Protein AF-A0A536JLL3-F1 (afdb_monomer_lite)

Sequence (36 aa):
MTAKLLVVDDEPRTAELTAELLRRAGYSVDVASSGT

Radius of gyration: 9.72 Å; chains: 1; bounding box: 23×16×26 Å

Structure (mmCIF, N/CA/C/O backbone):
data_AF-A0A536JLL3-F1
#
_entry.id   AF-A0A536JLL3-F1
#
loop_
_atom_site.group_PDB
_atom_site.id
_atom_site.type_symbol
_atom_site.label_atom_id
_atom_site.label_alt_id
_atom_site.label_comp_id
_atom_site.label_asym_id
_atom_site.label_entity_id
_atom_site.label_seq_id
_atom_site.pdbx_PDB_ins_code
_atom_site.Cartn_x
_atom_site.Cartn_y
_atom_site.Cartn_z
_atom_site.occupancy
_atom_site.B_iso_or_equiv
_atom_site.auth_seq_id
_atom_site.auth_comp_id
_atom_site.auth_asym_id
_atom_site.auth_atom_id
_atom_site.pdbx_PDB_model_num
ATOM 1 N N . MET A 1 1 ? -13.920 2.115 12.316 1.00 60.81 1 MET A N 1
ATOM 2 C CA . MET A 1 1 ? -13.673 2.797 11.028 1.00 60.81 1 MET A CA 1
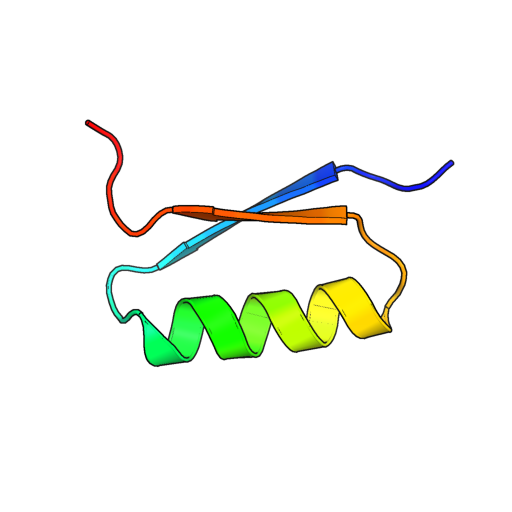ATOM 3 C C . MET A 1 1 ? -12.371 2.261 10.470 1.00 60.81 1 MET A C 1
ATOM 5 O O . MET A 1 1 ? -11.392 2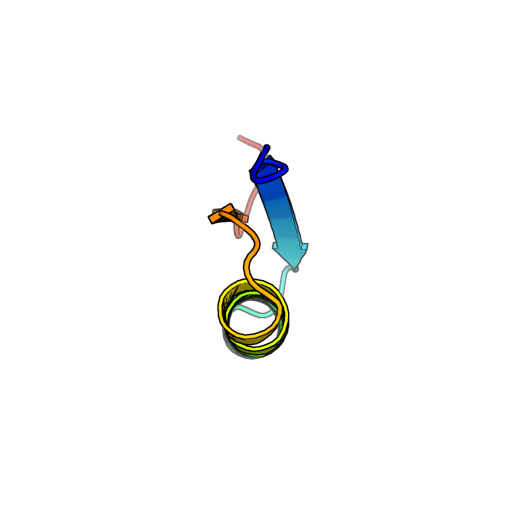.274 11.200 1.00 60.81 1 MET A O 1
ATOM 9 N N . THR A 1 2 ? -12.356 1.771 9.235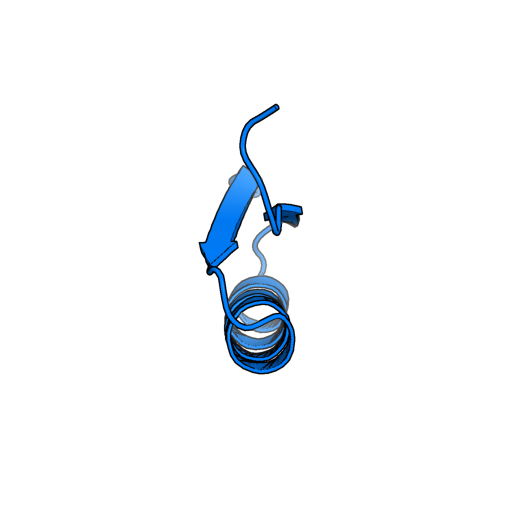 1.00 77.69 2 THR A N 1
ATOM 10 C CA . THR A 1 2 ? -11.122 1.446 8.507 1.00 77.69 2 THR A CA 1
ATOM 11 C C . THR A 1 2 ? -10.764 2.641 7.629 1.00 77.69 2 THR A C 1
ATOM 13 O O . THR A 1 2 ? -11.590 3.102 6.843 1.00 77.69 2 THR A O 1
ATOM 16 N N . ALA A 1 3 ? -9.569 3.207 7.808 1.00 91.81 3 ALA A N 1
ATOM 17 C CA . ALA A 1 3 ? -9.102 4.289 6.945 1.00 91.81 3 ALA A CA 1
ATOM 18 C C . ALA A 1 3 ? -8.700 3.721 5.575 1.00 91.81 3 ALA A C 1
ATOM 20 O O . ALA A 1 3 ? -8.154 2.615 5.495 1.00 91.81 3 ALA A O 1
ATOM 21 N N . LYS A 1 4 ? -8.990 4.476 4.510 1.00 96.50 4 LYS A N 1
ATOM 22 C CA . LYS A 1 4 ? -8.605 4.134 3.138 1.00 96.50 4 LYS A CA 1
ATOM 23 C C . LYS A 1 4 ? -7.315 4.869 2.770 1.00 96.50 4 LYS A C 1
ATOM 25 O O . LYS A 1 4 ? -7.237 6.081 2.952 1.00 96.50 4 LYS A O 1
ATOM 30 N N . LEU A 1 5 ? -6.329 4.133 2.265 1.00 97.31 5 LEU A N 1
ATOM 31 C CA . LEU A 1 5 ? -4.994 4.618 1.915 1.00 97.31 5 LEU A CA 1
ATOM 32 C C . LEU A 1 5 ? -4.688 4.329 0.439 1.00 97.31 5 LEU A C 1
ATOM 34 O O . LEU A 1 5 ? -5.154 3.330 -0.109 1.00 97.31 5 LEU A O 1
ATOM 38 N N . LEU A 1 6 ? -3.879 5.191 -0.177 1.00 97.31 6 LEU A N 1
ATOM 39 C CA . LEU A 1 6 ? -3.294 4.985 -1.500 1.00 97.31 6 LEU A CA 1
ATOM 40 C C . LEU A 1 6 ? -1.774 4.949 -1.346 1.00 97.31 6 LEU A C 1
ATOM 42 O O . LEU A 1 6 ? -1.186 5.905 -0.842 1.00 97.31 6 LEU A O 1
ATOM 46 N N . VAL A 1 7 ? -1.156 3.855 -1.773 1.00 97.00 7 VAL A N 1
ATOM 47 C CA . VAL A 1 7 ? 0.299 3.743 -1.882 1.00 97.00 7 VAL A CA 1
ATOM 48 C C . VAL A 1 7 ? 0.693 4.112 -3.306 1.00 97.00 7 VAL A C 1
ATOM 50 O O . VAL A 1 7 ? 0.182 3.525 -4.259 1.00 97.00 7 VAL A O 1
ATOM 53 N N . VAL A 1 8 ? 1.587 5.090 -3.437 1.00 96.62 8 VAL A N 1
ATOM 54 C CA . VAL A 1 8 ? 2.161 5.514 -4.716 1.00 96.62 8 VAL A CA 1
ATOM 55 C C . VAL A 1 8 ? 3.665 5.325 -4.636 1.00 96.62 8 VAL A C 1
ATOM 57 O O . VAL A 1 8 ? 4.313 5.945 -3.796 1.00 96.62 8 VAL A O 1
ATOM 60 N N . ASP A 1 9 ? 4.188 4.455 -5.487 1.00 95.50 9 ASP A N 1
ATOM 61 C CA . ASP A 1 9 ? 5.612 4.145 -5.595 1.00 95.50 9 ASP A CA 1
ATOM 62 C C . ASP A 1 9 ? 5.894 3.743 -7.053 1.00 95.50 9 ASP A C 1
ATOM 64 O O . ASP A 1 9 ? 5.059 3.094 -7.694 1.00 95.50 9 ASP A O 1
ATOM 68 N N . ASP A 1 10 ? 7.018 4.200 -7.601 1.00 94.25 10 ASP A N 1
ATOM 69 C CA . ASP A 1 10 ? 7.435 3.953 -8.981 1.00 94.25 10 ASP A CA 1
ATOM 70 C C . ASP A 1 10 ? 8.036 2.553 -9.175 1.00 94.25 10 ASP A C 1
ATOM 72 O O . ASP A 1 10 ? 8.032 2.037 -10.294 1.00 94.25 10 ASP A O 1
ATOM 76 N N . GLU A 1 11 ? 8.478 1.903 -8.095 1.00 96.56 11 GLU A N 1
ATOM 77 C CA . GLU A 1 11 ? 8.883 0.502 -8.082 1.00 96.56 11 GLU A CA 1
ATOM 78 C C . GLU A 1 11 ? 7.710 -0.390 -7.622 1.00 96.56 11 GLU A C 1
ATOM 80 O O . GLU A 1 11 ? 7.367 -0.422 -6.431 1.00 96.56 11 GLU A O 1
ATOM 85 N N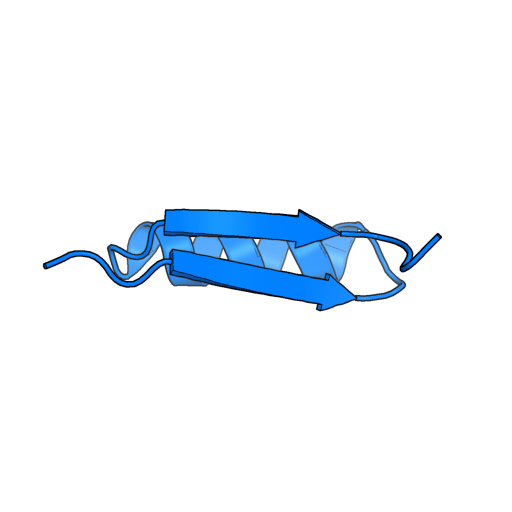 . PRO A 1 12 ? 7.113 -1.201 -8.521 1.00 93.19 12 PRO A N 1
ATOM 86 C CA . PRO A 1 12 ? 5.925 -1.996 -8.206 1.00 93.19 12 PRO A CA 1
ATOM 87 C C . PRO A 1 12 ? 6.099 -2.930 -7.005 1.00 93.19 12 PRO A C 1
ATOM 89 O O . PRO A 1 12 ? 5.151 -3.169 -6.255 1.00 93.19 12 PRO A O 1
ATOM 92 N N . ARG A 1 13 ? 7.308 -3.468 -6.796 1.00 96.00 13 ARG A N 1
ATOM 93 C CA . ARG A 1 13 ? 7.570 -4.381 -5.674 1.00 96.00 13 ARG A CA 1
ATOM 94 C C . ARG A 1 13 ? 7.536 -3.670 -4.328 1.00 96.00 13 ARG A C 1
ATOM 96 O O . ARG A 1 13 ? 7.019 -4.229 -3.362 1.00 96.00 13 ARG A O 1
ATOM 103 N N . THR A 1 14 ? 8.076 -2.458 -4.260 1.00 96.62 14 THR A N 1
ATOM 104 C CA . THR A 1 14 ? 8.084 -1.649 -3.035 1.00 96.62 14 THR A CA 1
ATOM 105 C C . THR A 1 14 ? 6.671 -1.176 -2.700 1.00 96.62 14 THR A C 1
ATOM 107 O O . THR A 1 14 ? 6.255 -1.246 -1.536 1.00 96.62 14 THR A O 1
ATOM 110 N N . ALA A 1 15 ? 5.903 -0.801 -3.728 1.00 97.12 15 ALA A N 1
ATOM 111 C CA . ALA A 1 15 ? 4.499 -0.422 -3.610 1.00 97.12 15 ALA A CA 1
ATOM 112 C C . ALA A 1 15 ? 3.660 -1.536 -2.958 1.00 97.12 15 ALA A C 1
ATOM 114 O O . ALA A 1 15 ? 2.981 -1.312 -1.952 1.00 97.12 15 ALA A O 1
ATOM 115 N N . GLU A 1 16 ? 3.749 -2.761 -3.487 1.00 97.50 16 GLU A N 1
ATOM 116 C CA . GLU A 1 16 ? 2.991 -3.902 -2.963 1.00 97.50 16 GLU A CA 1
ATOM 117 C C . GLU A 1 16 ? 3.465 -4.334 -1.573 1.00 97.50 16 GLU A C 1
ATOM 119 O O . GLU A 1 16 ? 2.629 -4.594 -0.708 1.00 97.50 16 GLU A O 1
ATOM 124 N N . LEU A 1 17 ? 4.776 -4.336 -1.300 1.00 98.19 17 LEU A N 1
ATOM 125 C CA . LEU A 1 17 ? 5.290 -4.648 0.039 1.00 98.19 17 LEU A CA 1
ATOM 126 C C . LEU A 1 17 ? 4.719 -3.687 1.092 1.00 98.19 17 LEU A C 1
ATOM 128 O O . LEU A 1 17 ? 4.274 -4.107 2.162 1.00 98.19 17 LEU A O 1
ATOM 132 N N . THR A 1 18 ? 4.689 -2.393 0.776 1.00 97.94 18 THR A N 1
ATOM 133 C CA . THR A 1 18 ? 4.110 -1.367 1.650 1.00 97.94 18 THR A CA 1
ATOM 134 C C . THR A 1 18 ? 2.610 -1.582 1.834 1.00 97.94 18 THR A C 1
ATOM 136 O O . THR A 1 18 ? 2.099 -1.526 2.958 1.00 97.94 18 THR A O 1
ATOM 139 N N . ALA A 1 19 ? 1.895 -1.886 0.748 1.00 97.94 19 ALA A N 1
ATOM 140 C CA . ALA A 1 19 ? 0.467 -2.153 0.798 1.00 97.94 19 ALA A CA 1
ATOM 141 C C . ALA A 1 19 ? 0.137 -3.390 1.643 1.00 97.94 19 ALA A C 1
ATOM 143 O O . ALA A 1 19 ? -0.804 -3.350 2.434 1.00 97.94 19 ALA A O 1
ATOM 144 N N . GLU A 1 20 ? 0.919 -4.466 1.550 1.00 98.31 20 GLU A N 1
ATOM 145 C CA . GLU A 1 20 ? 0.751 -5.656 2.387 1.00 98.31 20 GLU A CA 1
ATOM 146 C C . GLU A 1 20 ? 0.909 -5.352 3.879 1.00 98.31 20 GLU A C 1
ATOM 148 O O . GLU A 1 20 ? 0.092 -5.806 4.686 1.00 98.31 20 GLU A O 1
ATOM 153 N N . LEU A 1 21 ? 1.919 -4.565 4.261 1.00 98.19 21 LEU A N 1
ATOM 154 C CA . LEU A 1 21 ? 2.134 -4.171 5.656 1.00 98.19 21 LEU A CA 1
ATOM 155 C C . LEU A 1 21 ? 0.945 -3.366 6.201 1.00 98.19 21 LEU A C 1
ATOM 157 O O . LEU A 1 21 ? 0.454 -3.640 7.297 1.00 98.19 21 LEU A O 1
ATOM 161 N N . LEU A 1 22 ? 0.435 -2.418 5.414 1.00 97.50 22 LEU A N 1
ATOM 162 C CA . LEU A 1 22 ? -0.711 -1.587 5.785 1.00 97.50 22 LEU A CA 1
ATOM 163 C C . LEU A 1 22 ? -2.025 -2.388 5.829 1.00 97.50 22 LEU A C 1
ATOM 165 O O . LEU 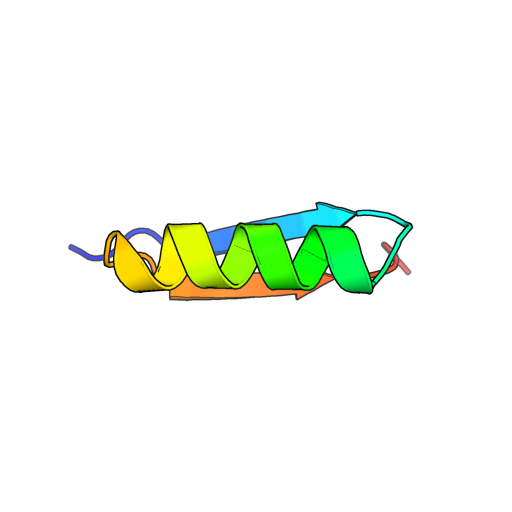A 1 22 ? -2.820 -2.217 6.754 1.00 97.50 22 LEU A O 1
ATOM 169 N N . ARG A 1 23 ? -2.237 -3.318 4.891 1.00 97.31 23 ARG A N 1
ATOM 170 C CA . ARG A 1 23 ? -3.388 -4.238 4.908 1.00 97.31 23 ARG A CA 1
ATOM 171 C C . ARG A 1 23 ? -3.372 -5.114 6.163 1.00 97.31 23 ARG A C 1
ATOM 173 O O . ARG A 1 23 ? -4.399 -5.251 6.824 1.00 97.31 23 ARG A O 1
ATOM 180 N N . ARG A 1 24 ? -2.204 -5.643 6.557 1.00 97.50 24 ARG A N 1
ATOM 181 C CA . ARG A 1 24 ? -2.033 -6.404 7.814 1.00 97.50 24 ARG A CA 1
ATOM 182 C C . ARG A 1 24 ? -2.293 -5.560 9.063 1.00 97.50 24 ARG A C 1
ATOM 184 O O . ARG A 1 24 ? -2.761 -6.098 10.061 1.00 97.50 24 ARG A O 1
ATOM 191 N N . ALA A 1 25 ? -2.041 -4.254 9.002 1.00 96.25 25 ALA A N 1
ATOM 192 C CA . ALA A 1 25 ? -2.382 -3.309 10.066 1.00 96.25 25 ALA A CA 1
ATOM 193 C C . ALA A 1 25 ? -3.882 -2.935 10.109 1.00 96.25 25 ALA A C 1
ATOM 195 O O . ALA A 1 25 ? -4.295 -2.177 10.985 1.00 96.25 25 ALA A O 1
ATOM 196 N N . GLY A 1 26 ? -4.707 -3.475 9.203 1.00 96.81 26 GLY A N 1
ATOM 197 C CA . GLY A 1 26 ? -6.161 -3.293 9.192 1.00 96.81 26 GLY A CA 1
ATOM 198 C C . GLY A 1 26 ? -6.660 -2.140 8.319 1.00 96.81 26 GLY A C 1
ATOM 199 O O . GLY A 1 26 ? -7.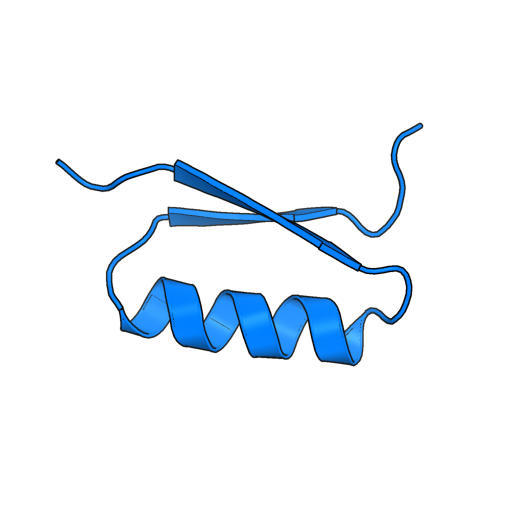830 -1.768 8.418 1.00 96.81 26 GLY A O 1
ATOM 200 N N . TYR A 1 27 ? -5.807 -1.566 7.468 1.00 97.81 27 TYR A N 1
ATOM 201 C CA . TYR A 1 27 ? -6.208 -0.525 6.523 1.00 97.81 27 TYR A CA 1
ATOM 202 C C . TYR A 1 27 ? -6.723 -1.108 5.204 1.00 97.81 27 TYR A C 1
ATOM 204 O O . TYR A 1 27 ? -6.275 -2.161 4.749 1.00 97.81 27 TYR A O 1
ATOM 212 N N . SER A 1 28 ? -7.619 -0.374 4.543 1.00 97.50 28 SER A N 1
ATOM 213 C CA . SER A 1 28 ? -7.960 -0.629 3.141 1.00 97.50 28 SER A CA 1
ATOM 214 C C . SER A 1 28 ? -6.969 0.122 2.256 1.00 97.50 28 SER A C 1
ATOM 216 O O . SER A 1 28 ? -6.850 1.339 2.391 1.00 97.50 28 SER A O 1
ATOM 218 N N . VAL A 1 29 ? -6.258 -0.577 1.369 1.00 97.94 29 VAL A N 1
ATOM 219 C CA . VAL A 1 29 ? -5.123 -0.002 0.628 1.00 97.94 29 VAL A CA 1
ATOM 220 C C . VAL A 1 29 ? -5.221 -0.286 -0.867 1.00 97.94 29 VAL A C 1
ATOM 222 O O . VAL A 1 29 ? -5.223 -1.455 -1.268 1.00 97.94 29 VAL A O 1
ATOM 225 N N . ASP A 1 30 ? -5.223 0.786 -1.658 1.00 97.44 30 ASP A N 1
ATOM 226 C CA . ASP A 1 30 ? -5.050 0.768 -3.113 1.00 97.44 30 ASP A CA 1
ATOM 227 C C . ASP A 1 30 ? -3.585 1.087 -3.465 1.00 97.44 30 ASP A C 1
ATOM 229 O O . ASP A 1 30 ? -2.895 1.775 -2.708 1.00 97.44 30 ASP A O 1
ATOM 233 N N . VAL A 1 31 ? -3.112 0.596 -4.612 1.00 97.00 31 VAL A N 1
ATOM 234 C CA . VAL A 1 31 ? -1.761 0.860 -5.132 1.00 97.00 31 VAL A CA 1
ATOM 235 C C . VAL A 1 31 ? -1.880 1.559 -6.481 1.00 97.00 31 VAL A C 1
ATOM 237 O O . VAL A 1 31 ? -2.662 1.128 -7.327 1.00 97.00 31 VAL A O 1
ATOM 240 N N . ALA A 1 32 ? -1.103 2.621 -6.689 1.00 95.06 32 ALA A N 1
ATOM 241 C CA . ALA A 1 32 ? -0.947 3.269 -7.984 1.00 95.06 32 ALA A CA 1
ATOM 242 C C . ALA A 1 32 ? 0.534 3.333 -8.368 1.00 95.06 32 ALA A C 1
ATOM 244 O O . ALA A 1 32 ? 1.358 3.840 -7.613 1.00 95.06 32 ALA A O 1
ATOM 245 N N . SER A 1 33 ? 0.854 2.854 -9.568 1.00 89.50 33 SER A N 1
ATOM 246 C CA . SER A 1 33 ? 2.197 2.924 -10.161 1.00 89.50 33 SER A CA 1
ATOM 247 C C . SER A 1 33 ? 2.423 4.195 -10.990 1.00 89.50 33 SER A C 1
ATOM 249 O O . SER A 1 33 ? 3.509 4.419 -11.514 1.00 89.50 33 SER A O 1
ATOM 251 N N . SER A 1 34 ? 1.378 5.002 -11.186 1.00 85.31 34 SER A N 1
ATOM 252 C CA . SER A 1 34 ? 1.400 6.231 -11.982 1.00 85.31 34 SER A CA 1
ATOM 253 C C . SER A 1 34 ? 0.184 7.106 -11.668 1.00 85.31 34 SER A C 1
ATOM 255 O O . SER A 1 34 ? -0.833 6.608 -11.190 1.00 85.31 34 SER A O 1
ATOM 257 N N . GLY A 1 35 ? 0.281 8.409 -11.954 1.00 82.00 35 GLY A N 1
ATOM 258 C CA . GLY A 1 35 ? -0.760 9.408 -11.658 1.00 82.00 35 GLY A CA 1
ATOM 259 C C . GLY A 1 35 ? -1.568 9.916 -12.860 1.00 82.00 35 GLY A C 1
ATOM 260 O O . GLY A 1 35 ? -2.185 10.972 -12.749 1.00 82.00 35 GLY A O 1
ATOM 261 N N . THR A 1 36 ? -1.511 9.227 -14.001 1.00 68.94 36 THR A N 1
ATOM 262 C CA . THR A 1 36 ? -2.234 9.573 -15.241 1.00 68.94 36 THR A CA 1
ATOM 263 C C . THR A 1 36 ? -3.525 8.795 -15.394 1.00 68.94 36 THR A C 1
ATOM 265 O O . THR A 1 36 ? -3.469 7.570 -15.140 1.00 68.94 36 THR A O 1
#

pLDDT: mean 93.51, std 8.36, range [60.81, 98.31]

Foldseek 3Di:
DAAEEEFEDLDVVVQVVVQVVVVVVVHHYHYDNDDD

Secondary structure (DSSP, 8-state):
-PPEEEEE-SSHHHHHHHHHHHHHTT-EEEEES---